Protein AF-A0A821V6M0-F1 (afdb_monomer)

Solvent-accessible surface area (backbone atoms only — not comparable to full-atom values): 7532 Å² total; per-residue (Å²): 138,88,85,81,92,65,90,70,69,60,69,56,64,70,44,44,42,58,52,35,30,49,48,33,24,54,50,40,43,44,50,57,39,36,72,61,39,50,75,74,72,50,86,48,72,31,55,78,54,30,71,72,52,35,48,55,51,39,43,49,29,58,50,48,29,54,57,53,39,50,51,46,18,78,76,74,37,70,55,41,52,55,34,58,72,48,51,68,56,49,51,50,51,46,50,35,50,74,71,65,51,35,88,58,42,28,62,53,40,45,50,48,43,50,53,35,50,53,32,42,52,50,18,52,52,52,49,53,54,56,54,51,57,62,65,75,75,114

Organism: NCBI:txid392032

Structure (mmCIF, N/CA/C/O backbone):
data_AF-A0A821V6M0-F1
#
_entry.id   AF-A0A821V6M0-F1
#
loop_
_atom_site.group_PDB
_atom_site.id
_atom_site.type_symbol
_atom_site.label_atom_id
_atom_site.label_alt_id
_atom_site.label_comp_id
_atom_site.label_asym_id
_atom_site.label_entity_id
_atom_site.label_seq_id
_atom_site.pdbx_PDB_ins_code
_atom_site.Cartn_x
_atom_site.Cartn_y
_atom_site.Cartn_z
_atom_site.occupancy
_atom_site.B_iso_or_equiv
_atom_site.auth_seq_id
_atom_site.auth_comp_id
_atom_site.auth_asym_id
_atom_site.auth_atom_id
_atom_site.pdbx_PDB_model_num
ATOM 1 N N . MET A 1 1 ? -10.530 -3.144 -22.346 1.00 41.88 1 MET A N 1
ATOM 2 C CA . MET A 1 1 ? -10.260 -4.589 -22.188 1.00 41.88 1 MET A CA 1
ATOM 3 C C . MET A 1 1 ? -9.651 -5.069 -23.495 1.00 41.88 1 MET A C 1
ATOM 5 O O . MET A 1 1 ? -10.278 -4.862 -24.522 1.00 41.88 1 MET A O 1
ATOM 9 N N . A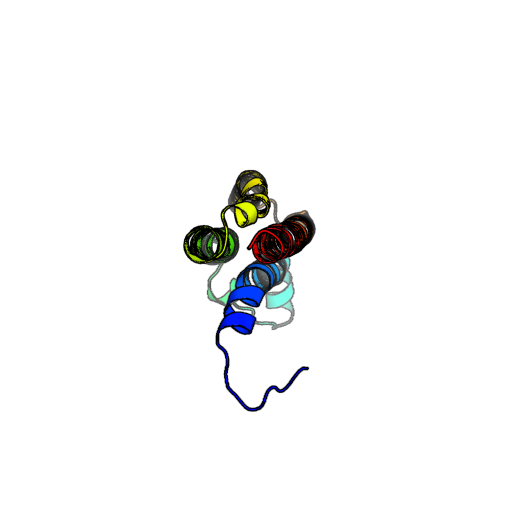LA A 1 2 ? -8.420 -5.583 -23.489 1.00 55.59 2 ALA A N 1
ATOM 10 C CA . ALA A 1 2 ? -7.760 -6.094 -24.694 1.00 55.59 2 ALA A CA 1
ATOM 11 C C . ALA A 1 2 ? -7.712 -7.624 -24.608 1.00 55.59 2 ALA A C 1
ATOM 13 O O . ALA A 1 2 ? -7.101 -8.168 -23.691 1.00 55.59 2 ALA A O 1
ATOM 14 N N . GLN A 1 3 ? -8.398 -8.307 -25.523 1.00 73.12 3 GLN A N 1
ATOM 15 C CA . GLN A 1 3 ? -8.401 -9.764 -25.626 1.00 73.12 3 GLN A CA 1
ATOM 16 C C . GLN A 1 3 ? -7.441 -10.170 -26.747 1.00 73.12 3 GLN A C 1
ATOM 18 O O . GLN A 1 3 ? -7.663 -9.826 -27.902 1.00 73.12 3 GLN A O 1
ATOM 23 N N . ALA A 1 4 ? -6.372 -10.892 -26.402 1.00 77.94 4 ALA A N 1
ATOM 24 C CA . ALA A 1 4 ? -5.303 -11.271 -27.334 1.00 77.94 4 ALA A CA 1
ATOM 25 C C . ALA A 1 4 ? -5.380 -12.741 -27.807 1.00 77.94 4 ALA A C 1
ATOM 27 O O . ALA A 1 4 ? -4.423 -13.261 -28.376 1.00 77.94 4 ALA A O 1
ATOM 28 N N . GLY A 1 5 ? -6.490 -13.442 -27.531 1.00 83.50 5 GLY A N 1
ATOM 29 C CA . GLY A 1 5 ? -6.683 -14.855 -27.898 1.00 83.50 5 GLY A CA 1
ATOM 30 C C . GLY A 1 5 ? -5.891 -15.870 -27.056 1.00 83.50 5 GLY A C 1
ATOM 31 O O . GLY A 1 5 ? -5.957 -17.061 -27.334 1.00 83.50 5 GLY A O 1
ATOM 32 N N . HIS A 1 6 ? -5.169 -15.421 -26.025 1.00 80.88 6 HIS A N 1
ATOM 33 C CA . HIS A 1 6 ? -4.422 -16.260 -25.085 1.00 80.88 6 HIS A CA 1
ATOM 34 C C . HIS A 1 6 ? -4.516 -15.699 -23.659 1.00 80.88 6 HIS A C 1
ATOM 36 O O . HIS A 1 6 ? -4.695 -14.494 -23.465 1.00 80.88 6 HIS A O 1
ATOM 42 N N . TYR A 1 7 ? -4.387 -16.571 -22.656 1.00 82.81 7 TYR A N 1
ATOM 43 C CA . TYR A 1 7 ? -4.310 -16.163 -21.254 1.00 82.81 7 TYR A CA 1
ATOM 44 C C . TYR A 1 7 ? -2.887 -15.716 -20.914 1.00 82.81 7 TYR A C 1
ATOM 46 O O . TYR A 1 7 ? -1.914 -16.371 -21.281 1.00 82.81 7 TYR A O 1
ATOM 54 N N . SER A 1 8 ? -2.770 -14.604 -20.192 1.00 85.25 8 SER A N 1
ATOM 55 C CA . SER A 1 8 ? -1.496 -14.071 -19.715 1.00 85.25 8 SER A CA 1
ATOM 56 C C . SER A 1 8 ? -1.633 -13.675 -18.251 1.00 85.25 8 SER A C 1
ATOM 58 O O . SER A 1 8 ? -2.571 -12.969 -17.884 1.00 85.25 8 SER A O 1
ATOM 60 N N . ILE A 1 9 ? -0.702 -14.135 -17.413 1.00 85.62 9 ILE A N 1
ATOM 61 C CA . ILE A 1 9 ? -0.678 -13.821 -15.976 1.00 85.62 9 ILE A CA 1
ATOM 62 C C . ILE A 1 9 ? -0.088 -12.434 -15.695 1.00 85.62 9 ILE A C 1
ATOM 64 O O . ILE A 1 9 ? -0.352 -11.839 -14.652 1.00 85.62 9 ILE A O 1
ATOM 68 N N . TYR A 1 10 ? 0.683 -11.886 -16.637 1.00 87.25 10 TYR A N 1
ATOM 69 C CA . TYR A 1 10 ? 1.396 -10.628 -16.442 1.00 87.25 10 TYR A CA 1
ATOM 70 C C . TYR A 1 10 ? 0.465 -9.453 -16.106 1.00 87.25 10 TYR A C 1
ATOM 72 O O . TYR A 1 10 ? 0.737 -8.789 -15.111 1.00 87.25 10 TYR A O 1
ATOM 80 N N . PRO A 1 11 ? -0.654 -9.199 -16.816 1.00 89.19 11 PRO A N 1
ATOM 81 C CA . PRO A 1 11 ? -1.550 -8.092 -16.472 1.00 89.19 11 PRO A CA 1
ATOM 82 C C . PRO A 1 11 ? -2.066 -8.149 -15.030 1.00 89.19 11 PRO A C 1
ATOM 84 O O . PRO A 1 11 ? -2.182 -7.111 -14.386 1.00 89.19 11 PRO A O 1
ATOM 87 N N . ILE A 1 12 ? -2.321 -9.355 -14.511 1.00 90.31 12 ILE A N 1
ATOM 88 C CA . ILE A 1 12 ? -2.722 -9.554 -13.115 1.00 90.31 12 ILE A CA 1
ATOM 89 C C . ILE A 1 12 ? -1.566 -9.153 -12.198 1.00 90.31 12 ILE A C 1
ATOM 91 O O . ILE A 1 12 ? -1.752 -8.317 -11.320 1.00 90.31 12 ILE A O 1
ATOM 95 N N . LEU A 1 13 ? -0.361 -9.675 -12.447 1.00 91.56 13 LEU A N 1
ATOM 96 C CA . LEU A 1 13 ? 0.830 -9.350 -11.660 1.00 91.56 13 LEU A CA 1
ATOM 97 C C . LEU A 1 13 ? 1.115 -7.836 -11.613 1.00 91.56 13 LEU A C 1
ATOM 99 O O . LEU A 1 13 ? 1.426 -7.313 -10.547 1.00 91.56 13 LEU A O 1
ATOM 103 N N . TYR A 1 14 ? 0.968 -7.134 -12.741 1.00 92.38 14 TYR A N 1
ATOM 104 C CA . TYR A 1 14 ? 1.150 -5.679 -12.824 1.00 92.38 14 TYR A CA 1
ATOM 105 C C . TYR A 1 14 ? 0.046 -4.888 -12.102 1.00 92.38 14 TYR A C 1
ATOM 107 O O . TYR A 1 14 ? 0.300 -3.784 -11.626 1.00 92.38 14 TYR A O 1
ATOM 115 N N . ALA A 1 15 ? -1.174 -5.421 -12.003 1.00 95.38 15 ALA A N 1
ATOM 116 C CA . ALA A 1 15 ? -2.279 -4.751 -11.315 1.00 95.38 15 ALA A CA 1
ATOM 117 C C . ALA A 1 15 ? -2.202 -4.888 -9.784 1.00 95.38 15 ALA A C 1
ATOM 119 O O . ALA A 1 15 ? -2.598 -3.967 -9.065 1.00 95.38 15 ALA A O 1
ATOM 120 N N . LEU A 1 16 ? -1.662 -6.007 -9.282 1.00 96.75 16 LEU A N 1
ATOM 121 C CA . LEU A 1 16 ? -1.678 -6.345 -7.854 1.00 96.75 16 LEU A CA 1
ATOM 122 C C . LEU A 1 16 ? -1.157 -5.237 -6.918 1.00 96.75 16 LEU A C 1
ATOM 124 O O . LEU A 1 16 ? -1.846 -4.974 -5.932 1.00 96.75 16 LEU A O 1
ATOM 128 N N . PRO A 1 17 ? -0.018 -4.554 -7.173 1.00 96.94 17 PRO A N 1
ATOM 129 C CA . PRO A 1 17 ? 0.488 -3.531 -6.253 1.00 96.94 17 PRO A CA 1
ATOM 130 C C . PRO A 1 17 ? -0.517 -2.403 -5.980 1.00 96.94 17 PRO A C 1
ATOM 132 O O . PRO A 1 17 ? -0.669 -1.968 -4.840 1.00 96.94 17 PRO A O 1
ATOM 135 N N . LEU A 1 18 ? -1.231 -1.952 -7.016 1.00 97.38 18 LEU A N 1
ATOM 136 C CA . LEU A 1 18 ? -2.221 -0.880 -6.897 1.00 97.38 18 LEU A CA 1
ATOM 137 C C . LEU A 1 18 ? -3.533 -1.377 -6.299 1.00 97.38 18 LEU A C 1
ATOM 139 O O . LEU A 1 18 ? -4.141 -0.677 -5.492 1.00 97.38 18 LEU A O 1
ATOM 143 N N . THR A 1 19 ? -3.966 -2.586 -6.655 1.00 98.00 19 THR A N 1
ATOM 144 C CA . THR A 1 19 ? -5.186 -3.172 -6.089 1.00 98.00 19 THR A CA 1
ATOM 145 C C . THR A 1 19 ? -5.040 -3.416 -4.588 1.00 98.00 19 THR A C 1
ATOM 147 O O . THR A 1 19 ? -5.933 -3.049 -3.835 1.00 98.00 19 THR A O 1
ATOM 150 N N . LEU A 1 20 ? -3.900 -3.937 -4.127 1.00 98.56 20 LEU A N 1
ATOM 151 C CA . LEU A 1 20 ? -3.645 -4.184 -2.702 1.00 98.56 20 LEU A CA 1
ATOM 152 C C . LEU A 1 20 ? -3.623 -2.889 -1.878 1.00 98.56 20 LEU A C 1
ATOM 154 O O . LEU A 1 20 ? -4.254 -2.818 -0.825 1.00 98.56 20 LEU A O 1
ATOM 158 N N . ASN A 1 21 ? -2.973 -1.835 -2.380 1.00 98.25 21 ASN A N 1
ATOM 159 C CA . ASN A 1 21 ? -3.034 -0.521 -1.739 1.00 98.25 21 ASN A CA 1
ATOM 160 C C . ASN A 1 21 ? -4.443 0.078 -1.775 1.00 98.25 21 ASN A C 1
ATOM 162 O O . ASN A 1 21 ? -4.848 0.735 -0.820 1.00 98.25 21 ASN A O 1
ATOM 166 N N . THR A 1 22 ? -5.201 -0.147 -2.850 1.00 98.44 22 THR A N 1
ATOM 167 C CA . THR A 1 22 ? -6.602 0.289 -2.930 1.00 98.44 22 THR A CA 1
ATOM 168 C C . THR A 1 22 ? -7.438 -0.400 -1.853 1.00 98.44 22 THR A C 1
ATOM 170 O O . THR A 1 22 ? -8.145 0.278 -1.113 1.00 98.44 22 THR A O 1
ATOM 173 N N . GLU A 1 23 ? -7.277 -1.709 -1.664 1.00 98.62 23 GLU A N 1
ATOM 174 C CA . GLU A 1 23 ? -7.905 -2.436 -0.556 1.00 98.62 23 GLU A CA 1
ATOM 175 C C . GLU A 1 23 ? -7.457 -1.909 0.815 1.00 98.62 23 GLU A C 1
ATOM 177 O O . GLU A 1 23 ? -8.277 -1.789 1.721 1.00 98.62 23 GLU A O 1
ATOM 182 N N . ALA A 1 24 ? -6.196 -1.491 0.985 1.00 98.75 24 ALA A N 1
ATOM 183 C CA . ALA A 1 24 ? -5.750 -0.847 2.225 1.00 98.75 24 ALA A CA 1
ATOM 184 C C . ALA A 1 24 ? -6.501 0.472 2.512 1.00 98.75 24 ALA A C 1
ATOM 186 O O . ALA A 1 24 ? -6.787 0.787 3.674 1.00 98.75 24 ALA A O 1
ATOM 187 N N . ILE A 1 25 ? -6.867 1.239 1.475 1.00 98.81 25 ILE A N 1
ATOM 188 C CA . ILE A 1 25 ? -7.704 2.443 1.614 1.00 98.81 25 ILE A CA 1
ATOM 189 C C . ILE A 1 25 ? -9.090 2.054 2.135 1.00 98.81 25 ILE A C 1
ATOM 191 O O . ILE A 1 25 ? -9.544 2.630 3.123 1.00 98.81 25 ILE A O 1
ATOM 195 N N . LEU A 1 26 ? -9.752 1.073 1.510 1.00 98.56 26 LEU A N 1
ATOM 196 C CA . LEU A 1 26 ? -11.079 0.627 1.947 1.00 98.56 26 LEU A CA 1
ATOM 197 C C . LEU A 1 26 ? -11.038 0.042 3.362 1.00 98.56 26 LEU A C 1
ATOM 199 O O . LEU A 1 26 ? -11.848 0.413 4.206 1.00 98.56 26 LEU A O 1
ATOM 203 N N . HIS A 1 27 ? -10.057 -0.805 3.656 1.00 98.75 27 HIS A N 1
ATOM 204 C CA . HIS A 1 27 ? -9.924 -1.450 4.958 1.00 98.75 27 HIS A CA 1
ATOM 205 C C . HIS A 1 27 ? -9.615 -0.449 6.081 1.00 98.75 27 HIS A C 1
ATOM 207 O O . HIS A 1 27 ? -10.172 -0.550 7.176 1.00 98.75 27 HIS A O 1
ATOM 213 N N . SER A 1 28 ? -8.779 0.565 5.829 1.00 98.62 28 SER A N 1
ATOM 214 C CA . SER A 1 28 ? -8.566 1.651 6.801 1.00 98.62 28 SER A CA 1
ATOM 215 C C . SER A 1 28 ? -9.821 2.505 7.002 1.00 98.62 28 SER A C 1
ATOM 217 O O . SER A 1 28 ? -10.098 2.914 8.130 1.00 98.62 28 SER A O 1
ATOM 219 N N . ASN A 1 29 ? -10.613 2.719 5.946 1.00 98.50 29 ASN A N 1
ATOM 220 C CA . ASN A 1 29 ? -11.904 3.400 6.025 1.00 98.50 29 ASN A CA 1
ATOM 221 C C . ASN A 1 29 ? -12.893 2.606 6.898 1.00 98.50 29 ASN A C 1
ATOM 223 O O . ASN A 1 29 ? -13.414 3.128 7.880 1.00 98.50 29 ASN A O 1
ATOM 227 N N . ASN A 1 30 ? -13.043 1.306 6.631 1.00 98.56 30 ASN A N 1
ATOM 228 C CA . ASN A 1 30 ? -13.887 0.419 7.431 1.00 98.56 30 ASN A CA 1
ATOM 229 C C . ASN A 1 30 ? -13.418 0.309 8.886 1.00 98.56 30 ASN A C 1
ATOM 231 O O . ASN A 1 30 ? -14.247 0.244 9.788 1.00 98.56 30 ASN A O 1
ATOM 235 N N . THR A 1 31 ? -12.106 0.327 9.142 1.00 98.50 31 THR A N 1
ATOM 236 C CA . THR A 1 31 ? -11.582 0.313 10.517 1.00 98.50 31 THR A CA 1
ATOM 237 C C . THR A 1 31 ? -11.932 1.609 11.257 1.00 98.50 31 THR A C 1
ATOM 239 O O . THR A 1 31 ? -12.365 1.557 12.409 1.00 98.50 31 THR A O 1
ATOM 242 N N . ARG A 1 32 ? -11.779 2.771 10.607 1.00 98.38 32 ARG A N 1
ATOM 243 C CA . ARG A 1 32 ? -12.145 4.077 11.181 1.00 98.38 32 ARG A CA 1
ATOM 244 C C . ARG A 1 32 ? -13.622 4.110 11.586 1.00 98.38 32 ARG A C 1
ATOM 246 O O . ARG A 1 32 ? -13.940 4.574 12.680 1.00 98.38 32 ARG A O 1
ATOM 253 N N . ASP A 1 33 ? -14.490 3.584 10.725 1.00 98.19 33 ASP A N 1
ATOM 254 C CA . ASP A 1 33 ? -15.945 3.696 10.865 1.00 98.19 33 ASP A CA 1
ATOM 255 C C . ASP A 1 33 ? -16.595 2.515 11.603 1.00 98.19 33 ASP A C 1
ATOM 257 O O . ASP A 1 33 ? -17.804 2.528 11.823 1.00 98.19 33 ASP A O 1
ATOM 261 N N . MET A 1 34 ? -15.808 1.552 12.104 1.00 97.88 34 MET A N 1
ATOM 262 C CA . MET A 1 34 ? -16.281 0.335 12.787 1.00 97.88 34 MET A CA 1
ATOM 263 C C . MET A 1 34 ? -17.450 0.553 13.761 1.00 97.88 34 MET A C 1
ATOM 265 O O . MET A 1 34 ? -18.404 -0.221 13.766 1.00 97.88 34 MET A O 1
ATOM 269 N N . LYS A 1 35 ? -17.372 1.575 14.629 1.00 96.94 35 LYS A N 1
ATOM 270 C CA . LYS A 1 35 ? -18.425 1.849 15.626 1.00 96.94 35 LYS A CA 1
ATOM 271 C C . LYS A 1 35 ? -19.723 2.326 14.975 1.00 96.94 35 LYS A C 1
ATOM 273 O O . LYS A 1 35 ? -20.800 1.949 15.427 1.00 96.94 35 LYS A O 1
ATOM 278 N N . HIS A 1 36 ? -19.608 3.173 13.956 1.00 97.31 36 HIS A N 1
ATOM 279 C CA . HIS A 1 36 ? -20.751 3.710 13.232 1.00 97.31 36 HIS A CA 1
ATOM 280 C C . HIS A 1 36 ? -21.406 2.619 12.382 1.00 97.31 36 HIS A C 1
ATOM 282 O O . HIS A 1 36 ? -22.600 2.376 12.542 1.00 97.31 36 HIS A O 1
ATOM 288 N N . ASP A 1 37 ? -20.616 1.893 11.591 1.00 97.94 37 ASP A N 1
ATOM 289 C CA . ASP A 1 37 ? -21.075 0.792 10.739 1.00 97.94 37 ASP A CA 1
ATOM 290 C C . ASP A 1 37 ? -21.823 -0.276 11.550 1.00 97.94 37 AS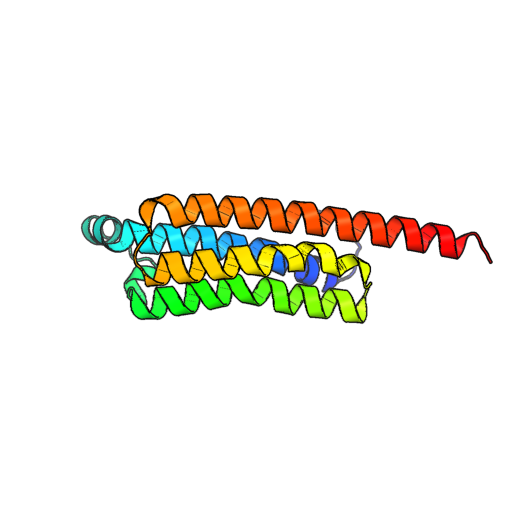P A C 1
ATOM 292 O O . ASP A 1 37 ? -22.931 -0.678 11.191 1.00 97.94 37 ASP A O 1
ATOM 296 N N . LEU A 1 38 ? -21.282 -0.659 12.713 1.00 97.12 38 LEU A N 1
ATOM 297 C CA . LEU A 1 38 ? -21.934 -1.619 13.604 1.00 97.12 38 LEU A CA 1
ATOM 298 C C . LEU A 1 38 ? -23.280 -1.103 14.137 1.00 97.12 38 LEU A C 1
ATOM 300 O O . LEU A 1 38 ? -24.226 -1.880 14.255 1.00 97.12 38 LEU A O 1
ATOM 304 N N . SER A 1 39 ? -23.394 0.196 14.437 1.00 97.56 39 SER A N 1
ATOM 305 C CA . SER A 1 39 ? -24.631 0.787 14.973 1.00 97.56 39 SER A CA 1
ATOM 306 C C . SER A 1 39 ? -25.794 0.793 13.974 1.00 97.56 39 SER A C 1
ATOM 308 O O . SER A 1 39 ? -26.950 0.833 14.390 1.00 97.56 39 SER A O 1
ATOM 310 N N . VAL A 1 40 ? -25.494 0.710 12.673 1.00 97.62 40 VAL A N 1
ATOM 311 C CA . VAL A 1 40 ? -26.483 0.633 11.585 1.00 97.62 40 VAL A CA 1
ATOM 312 C C . VAL A 1 40 ? -26.579 -0.768 10.962 1.00 97.62 40 VAL A C 1
ATOM 314 O O . VAL A 1 40 ? -27.233 -0.943 9.938 1.00 97.62 40 VAL A O 1
ATOM 317 N N . GLY A 1 41 ? -25.952 -1.779 11.577 1.00 97.06 41 GLY A N 1
ATOM 318 C CA . GLY A 1 41 ? -26.047 -3.182 11.157 1.00 97.06 41 GLY A CA 1
ATOM 319 C C . GLY A 1 41 ? -25.142 -3.590 9.988 1.00 97.06 41 GLY A C 1
ATOM 320 O O . GLY A 1 41 ? -25.331 -4.671 9.431 1.00 97.06 41 GLY A O 1
ATOM 321 N N . ILE A 1 42 ? -24.157 -2.769 9.610 1.00 97.75 42 ILE A N 1
ATOM 322 C CA . ILE A 1 42 ? -23.171 -3.108 8.576 1.00 97.75 42 ILE A CA 1
ATOM 323 C C . ILE A 1 42 ? -22.052 -3.944 9.204 1.00 97.75 42 ILE A C 1
ATOM 325 O O . ILE A 1 42 ? -21.432 -3.546 10.190 1.00 97.75 42 ILE A O 1
ATOM 329 N N . LEU A 1 43 ? -21.764 -5.104 8.608 1.00 97.69 43 LEU A N 1
ATOM 330 C CA . LEU A 1 43 ? -20.651 -5.970 8.998 1.00 97.69 43 LEU A CA 1
ATOM 331 C C . LEU A 1 43 ? -19.528 -5.878 7.961 1.00 97.69 43 LEU A C 1
ATOM 333 O O . LEU A 1 43 ? -19.669 -6.352 6.836 1.00 97.69 43 LEU A O 1
ATOM 337 N N . THR A 1 44 ? -18.402 -5.284 8.353 1.00 97.75 44 THR A N 1
ATOM 338 C CA . THR A 1 44 ? -17.180 -5.199 7.541 1.00 97.75 44 THR A CA 1
ATOM 339 C C . THR A 1 44 ? -16.136 -6.202 8.024 1.00 97.75 44 THR A C 1
ATOM 341 O O . THR A 1 44 ? -16.179 -6.666 9.167 1.00 97.75 44 THR A O 1
ATOM 344 N N . LEU A 1 45 ? -15.142 -6.511 7.185 1.00 97.75 45 LEU A N 1
ATOM 345 C CA . LEU A 1 45 ? -14.025 -7.369 7.591 1.00 97.75 45 LEU A CA 1
ATOM 346 C C . LEU A 1 45 ? -13.295 -6.803 8.822 1.00 97.75 45 LEU A C 1
ATOM 348 O O . LEU A 1 45 ? -12.905 -7.563 9.706 1.00 97.75 45 LEU A O 1
ATOM 352 N N . SER A 1 46 ? -13.171 -5.476 8.925 1.00 97.56 46 SER A N 1
ATOM 353 C CA . SER A 1 46 ? -12.551 -4.817 10.078 1.00 97.56 46 SER A CA 1
ATOM 354 C C . SER A 1 46 ? -13.332 -5.041 11.380 1.00 97.56 46 SER A C 1
ATOM 356 O O . SER A 1 46 ? -12.725 -5.232 12.435 1.00 97.56 46 SER A O 1
ATOM 358 N N . ILE A 1 47 ? -14.671 -5.080 11.315 1.00 98.25 47 ILE A N 1
ATOM 359 C CA . ILE A 1 47 ? -15.533 -5.422 12.459 1.00 98.25 47 ILE A CA 1
ATOM 360 C C . ILE A 1 47 ? -15.327 -6.884 12.869 1.00 98.25 47 ILE A C 1
ATOM 362 O O . ILE A 1 47 ? -15.118 -7.152 14.050 1.00 98.25 47 ILE A O 1
ATOM 366 N N . LEU A 1 48 ? -15.335 -7.817 11.908 1.00 98.31 48 LEU A N 1
ATOM 367 C CA . LEU A 1 48 ? -15.172 -9.253 12.177 1.00 98.31 48 LEU A CA 1
ATOM 368 C C . LEU A 1 48 ? -13.804 -9.584 12.791 1.00 98.31 48 LEU A C 1
ATOM 370 O O . LEU A 1 48 ? -13.705 -10.404 13.699 1.00 98.31 48 LEU A O 1
ATOM 374 N N . LEU A 1 49 ? -12.749 -8.932 12.303 1.00 98.00 49 LEU A N 1
ATOM 375 C CA . LEU A 1 49 ? -11.386 -9.083 12.811 1.00 98.00 49 LEU A CA 1
ATOM 376 C C . LEU A 1 49 ? -11.163 -8.338 14.133 1.00 98.00 49 LEU A C 1
ATOM 378 O O . LEU A 1 49 ? -10.283 -8.691 14.918 1.00 98.00 49 LEU A O 1
ATOM 382 N N . GLY A 1 50 ? -11.907 -7.261 14.368 1.00 97.75 50 GLY A N 1
ATOM 383 C CA . GLY A 1 50 ? -11.598 -6.291 15.405 1.00 97.75 50 GLY A CA 1
ATOM 384 C C . GLY A 1 50 ? -10.332 -5.482 15.097 1.00 97.75 50 GLY A C 1
ATOM 385 O O . GLY A 1 50 ? -9.551 -5.756 14.180 1.00 97.75 50 GLY A O 1
ATOM 386 N N . LYS A 1 51 ? -10.098 -4.445 15.903 1.00 97.19 51 LYS A N 1
ATOM 387 C CA . LYS A 1 51 ? -9.079 -3.418 15.634 1.00 97.19 51 LYS A CA 1
ATOM 388 C C . LYS A 1 51 ? -7.645 -3.956 15.563 1.00 97.19 51 LYS A C 1
ATOM 390 O O . LYS A 1 51 ? -6.876 -3.552 14.695 1.00 97.19 51 LYS A O 1
ATOM 395 N N . ARG A 1 52 ? -7.286 -4.894 16.448 1.00 97.62 52 ARG A N 1
ATOM 396 C CA . ARG A 1 52 ? -5.930 -5.469 16.517 1.00 97.62 52 ARG A CA 1
ATOM 397 C C . ARG A 1 52 ? -5.567 -6.243 15.250 1.00 97.62 52 ARG A C 1
ATOM 399 O O . ARG A 1 52 ? -4.490 -6.039 14.703 1.00 97.62 52 ARG A O 1
ATOM 406 N N . TYR A 1 53 ? -6.446 -7.127 14.783 1.00 98.56 53 TYR A N 1
ATOM 407 C CA . TYR A 1 53 ? -6.192 -7.893 13.562 1.00 98.56 53 TYR A CA 1
ATOM 408 C C . TYR A 1 53 ? -6.396 -7.048 12.304 1.00 98.56 53 TYR A C 1
ATOM 410 O O . TYR A 1 53 ? -5.692 -7.253 11.318 1.00 98.56 53 TYR A O 1
ATOM 418 N N . SER A 1 54 ? -7.253 -6.025 12.369 1.00 98.62 54 SER A N 1
ATOM 419 C CA . SER A 1 54 ? -7.366 -5.022 11.308 1.00 98.62 54 SER A CA 1
ATOM 420 C C . SER A 1 54 ? -6.061 -4.261 11.084 1.00 98.62 54 SER A C 1
ATOM 422 O O . SER A 1 54 ? -5.699 -4.050 9.931 1.00 98.62 54 SER A O 1
ATOM 424 N N . TYR A 1 55 ? -5.320 -3.926 12.146 1.00 98.75 55 TYR A N 1
ATOM 425 C CA . TYR A 1 55 ? -3.977 -3.348 12.031 1.00 98.75 55 TYR A CA 1
ATOM 426 C C . TYR A 1 55 ? -3.013 -4.276 11.276 1.00 98.75 55 TYR A C 1
ATOM 428 O O . TYR A 1 55 ? -2.368 -3.849 10.321 1.00 98.75 55 TYR A O 1
ATOM 436 N N . TYR A 1 56 ? -2.938 -5.558 11.649 1.00 98.81 56 TYR A N 1
ATOM 437 C CA . TYR A 1 56 ? -2.041 -6.498 10.965 1.00 98.81 56 TYR A CA 1
ATOM 438 C C . TYR A 1 56 ? -2.423 -6.706 9.498 1.00 98.81 56 TYR A C 1
ATOM 440 O O . TYR A 1 56 ? -1.537 -6.747 8.645 1.00 98.81 56 TYR A O 1
ATOM 448 N N . LEU A 1 57 ? -3.723 -6.792 9.192 1.00 98.81 57 LEU A N 1
ATOM 449 C CA . LEU A 1 57 ? -4.199 -6.881 7.814 1.00 98.81 57 LEU A CA 1
ATOM 450 C C . LEU A 1 57 ? -3.855 -5.614 7.022 1.00 98.81 57 LEU A C 1
ATOM 452 O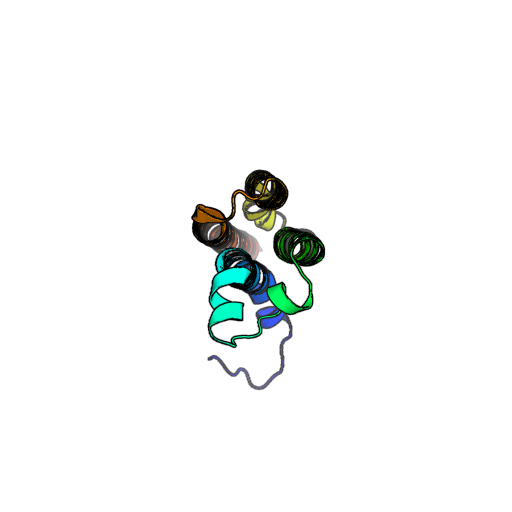 O . LEU A 1 57 ? -3.365 -5.719 5.903 1.00 98.81 57 LEU A O 1
ATOM 456 N N . TYR A 1 58 ? -4.039 -4.430 7.609 1.00 98.88 58 TYR A N 1
ATOM 457 C CA . TYR A 1 58 ? -3.640 -3.174 6.980 1.00 98.88 58 TYR A CA 1
ATOM 458 C C . TYR A 1 58 ? -2.143 -3.171 6.648 1.00 98.88 58 TYR A C 1
ATOM 460 O O . TYR A 1 58 ? -1.777 -2.942 5.500 1.00 98.88 58 TYR A O 1
ATOM 468 N N . CYS A 1 59 ? -1.276 -3.520 7.602 1.00 98.81 59 CYS A N 1
ATOM 469 C CA . CYS A 1 59 ? 0.163 -3.635 7.358 1.00 98.81 59 CYS A CA 1
ATOM 470 C C . CYS A 1 59 ? 0.485 -4.646 6.248 1.00 98.81 59 CYS A C 1
ATOM 472 O O . CYS A 1 59 ? 1.319 -4.371 5.390 1.00 98.81 59 CYS A O 1
ATOM 474 N N . LEU A 1 60 ? -0.183 -5.802 6.226 1.00 98.75 60 LEU A N 1
ATOM 475 C CA . LEU A 1 60 ? -0.003 -6.806 5.176 1.00 98.75 60 LEU A CA 1
ATOM 476 C C . LEU A 1 60 ? -0.362 -6.239 3.794 1.00 98.75 60 LEU A C 1
ATOM 478 O O . LEU A 1 60 ? 0.416 -6.389 2.848 1.00 98.75 60 LEU A O 1
ATOM 482 N N . LEU A 1 61 ? -1.500 -5.551 3.681 1.00 98.69 61 LEU A N 1
ATOM 483 C CA . LEU A 1 61 ? -1.930 -4.891 2.446 1.00 98.69 61 LEU A CA 1
ATOM 484 C C . LEU A 1 61 ? -0.966 -3.772 2.026 1.00 98.69 61 LEU A C 1
ATOM 486 O O . LEU A 1 61 ? -0.692 -3.631 0.842 1.00 98.69 61 LEU A O 1
ATOM 490 N N . MET A 1 62 ? -0.397 -3.031 2.981 1.00 98.62 62 MET A N 1
ATOM 491 C CA . MET A 1 62 ? 0.572 -1.966 2.708 1.00 98.62 62 MET A CA 1
ATOM 492 C C . MET A 1 62 ? 1.937 -2.500 2.263 1.00 98.62 62 MET A C 1
ATOM 494 O O . MET A 1 62 ? 2.567 -1.904 1.394 1.00 98.62 62 MET A O 1
ATOM 498 N N . TYR A 1 63 ? 2.424 -3.605 2.840 1.00 98.69 63 TYR A N 1
ATOM 499 C CA . TYR A 1 63 ? 3.769 -4.119 2.549 1.00 98.69 63 TYR A CA 1
ATOM 500 C C . TYR A 1 63 ? 3.829 -5.095 1.367 1.00 98.69 63 TYR A C 1
ATOM 502 O O . TYR A 1 63 ? 4.855 -5.167 0.687 1.00 98.69 63 TYR A O 1
ATOM 510 N N . SER A 1 64 ? 2.747 -5.818 1.073 1.00 98.44 64 SER A N 1
ATOM 511 C CA . SER A 1 64 ? 2.705 -6.776 -0.044 1.00 98.44 64 SER A CA 1
ATOM 512 C C . SER A 1 64 ? 2.982 -6.168 -1.436 1.00 98.44 64 SER A C 1
ATOM 514 O O . SER A 1 64 ? 3.720 -6.810 -2.193 1.00 98.44 64 SER A O 1
ATOM 516 N N . PRO A 1 65 ? 2.542 -4.936 -1.785 1.00 98.25 65 PRO A N 1
ATOM 517 C CA . PRO A 1 65 ? 2.944 -4.263 -3.021 1.00 98.25 65 PRO A CA 1
ATOM 518 C C . PRO A 1 65 ? 4.458 -4.190 -3.209 1.00 98.25 65 PRO A C 1
ATOM 520 O O . PRO A 1 65 ? 4.948 -4.438 -4.307 1.00 98.25 65 PRO A O 1
ATOM 523 N N . TYR A 1 66 ? 5.216 -3.904 -2.146 1.00 98.25 66 TYR A N 1
ATOM 524 C CA . TYR A 1 66 ? 6.672 -3.773 -2.226 1.00 98.25 66 TYR A CA 1
ATOM 525 C C . TYR A 1 66 ? 7.346 -5.111 -2.528 1.00 98.25 66 TYR A C 1
ATOM 527 O O . TYR A 1 66 ? 8.288 -5.146 -3.313 1.00 98.25 66 TYR A O 1
ATOM 535 N N . ILE A 1 67 ? 6.835 -6.220 -1.986 1.00 98.12 67 ILE A N 1
ATOM 536 C CA . ILE A 1 67 ? 7.337 -7.565 -2.307 1.00 98.12 67 ILE A CA 1
ATOM 537 C C . ILE A 1 67 ? 7.106 -7.893 -3.787 1.00 98.12 67 ILE A C 1
ATOM 539 O O . ILE A 1 67 ? 8.002 -8.396 -4.464 1.00 98.12 67 ILE A O 1
ATOM 543 N N . ILE A 1 68 ? 5.929 -7.551 -4.314 1.00 97.19 68 ILE A N 1
ATOM 544 C CA . ILE A 1 68 ? 5.599 -7.758 -5.729 1.00 97.19 68 ILE A CA 1
ATOM 545 C C . ILE A 1 68 ? 6.470 -6.867 -6.624 1.00 97.19 68 ILE A C 1
ATOM 547 O O . ILE A 1 68 ? 6.993 -7.330 -7.635 1.00 97.19 68 ILE A O 1
ATOM 551 N N . ILE A 1 69 ? 6.684 -5.607 -6.243 1.00 97.56 69 ILE A N 1
ATOM 552 C CA . ILE A 1 69 ? 7.549 -4.679 -6.982 1.00 97.56 69 ILE A CA 1
ATOM 553 C C . ILE A 1 69 ? 9.006 -5.155 -6.965 1.00 97.56 69 ILE A C 1
ATOM 555 O O . ILE A 1 69 ? 9.651 -5.114 -8.009 1.00 97.56 69 ILE A O 1
ATOM 559 N N . LEU A 1 70 ? 9.516 -5.670 -5.840 1.00 97.62 70 LEU A N 1
ATOM 560 C CA . LEU A 1 70 ? 10.846 -6.287 -5.771 1.00 97.62 70 LEU A CA 1
ATOM 561 C C . LEU A 1 70 ? 10.961 -7.477 -6.733 1.00 97.62 70 LEU A C 1
ATOM 563 O O . LEU A 1 70 ? 11.943 -7.579 -7.468 1.00 97.62 70 LEU A O 1
ATOM 567 N N . TYR A 1 71 ? 9.947 -8.345 -6.778 1.00 96.38 71 TYR A N 1
ATOM 568 C CA . TYR A 1 71 ? 9.907 -9.458 -7.727 1.00 96.38 71 TYR A CA 1
ATOM 569 C C . TYR A 1 71 ? 9.945 -8.968 -9.184 1.00 96.38 71 TYR A C 1
ATOM 571 O O . TYR A 1 71 ? 10.737 -9.469 -9.985 1.00 96.38 71 TYR A O 1
ATOM 579 N N . ILE A 1 72 ? 9.140 -7.958 -9.524 1.00 95.12 72 ILE A N 1
ATOM 580 C CA . ILE A 1 72 ? 9.123 -7.337 -10.856 1.00 95.12 72 ILE A CA 1
ATOM 581 C C . ILE A 1 72 ? 10.479 -6.704 -11.183 1.00 95.12 72 ILE A C 1
ATOM 583 O O . ILE A 1 72 ? 10.977 -6.848 -12.295 1.00 95.12 72 ILE A O 1
ATOM 587 N N . MET A 1 73 ? 11.103 -6.032 -10.222 1.00 95.62 73 MET A N 1
ATOM 588 C CA . MET A 1 73 ? 12.394 -5.381 -10.404 1.00 95.62 73 MET A CA 1
ATOM 589 C C . MET A 1 73 ? 13.501 -6.389 -10.741 1.00 95.62 73 MET A C 1
ATOM 591 O O . MET A 1 73 ? 14.238 -6.180 -11.700 1.00 95.62 73 MET A O 1
ATOM 595 N N . ILE A 1 74 ? 13.575 -7.503 -10.006 1.00 96.06 74 ILE A N 1
ATOM 596 C CA . ILE A 1 74 ? 14.594 -8.545 -10.211 1.00 96.06 74 ILE A CA 1
ATOM 597 C C . ILE A 1 74 ? 14.399 -9.272 -11.551 1.00 96.06 74 ILE A C 1
ATOM 599 O O . ILE A 1 74 ? 15.377 -9.598 -12.217 1.00 96.06 74 ILE A O 1
ATOM 603 N N . ASN A 1 75 ? 13.150 -9.537 -11.951 1.00 93.25 75 ASN A N 1
ATOM 604 C CA . ASN A 1 75 ? 12.856 -10.369 -13.125 1.00 93.25 75 ASN A CA 1
ATOM 605 C C . ASN A 1 75 ? 12.644 -9.579 -14.425 1.00 93.25 75 ASN A C 1
ATOM 607 O O . ASN A 1 75 ? 12.725 -10.165 -15.503 1.00 93.25 75 ASN A O 1
ATOM 611 N N . ILE A 1 76 ? 12.325 -8.282 -14.349 1.00 89.31 76 ILE A N 1
ATOM 612 C CA . ILE A 1 76 ? 11.933 -7.480 -15.519 1.00 89.31 76 ILE A CA 1
ATOM 613 C C . ILE A 1 76 ? 12.891 -6.315 -15.752 1.00 89.31 76 ILE A C 1
ATOM 615 O O . ILE A 1 76 ? 13.404 -6.170 -16.861 1.00 89.31 76 ILE A O 1
ATOM 619 N N . SER A 1 77 ? 13.120 -5.461 -14.750 1.00 92.62 77 SER A N 1
ATOM 620 C CA . SER A 1 77 ? 14.040 -4.328 -14.888 1.00 92.62 77 SER A CA 1
ATOM 621 C C . SER A 1 77 ? 14.381 -3.671 -13.558 1.00 92.62 77 SER A C 1
ATOM 623 O O . SER A 1 77 ? 13.485 -3.325 -12.784 1.00 92.62 77 SER A O 1
ATOM 625 N N . TRP A 1 78 ? 15.665 -3.359 -13.355 1.00 94.25 78 TRP A N 1
ATOM 626 C CA . TRP A 1 78 ? 16.119 -2.604 -12.188 1.00 94.25 78 TRP A CA 1
ATOM 627 C C . TRP A 1 78 ? 15.473 -1.223 -12.069 1.00 94.25 78 TRP A C 1
ATOM 629 O O . TRP A 1 78 ? 15.320 -0.756 -10.949 1.00 94.25 78 TRP A O 1
ATOM 639 N N . TYR A 1 79 ? 15.006 -0.597 -13.160 1.00 93.69 79 TYR A N 1
ATOM 640 C CA . TYR A 1 79 ? 14.318 0.705 -13.112 1.00 93.69 79 TYR A CA 1
ATOM 641 C C . TYR A 1 79 ? 12.993 0.677 -12.333 1.00 93.69 79 TYR A C 1
ATOM 643 O O . TYR A 1 79 ? 12.522 1.725 -11.896 1.00 93.69 79 TYR A O 1
ATOM 651 N N . CYS A 1 80 ? 12.429 -0.507 -12.073 1.00 94.69 80 CYS A N 1
ATOM 652 C CA . CYS A 1 80 ? 11.276 -0.697 -11.189 1.00 94.69 80 CYS A CA 1
ATOM 653 C C . CYS A 1 80 ? 11.581 -0.471 -9.698 1.00 94.69 80 CYS A C 1
ATOM 655 O O . CYS A 1 80 ? 10.719 -0.739 -8.866 1.00 94.69 80 CYS A O 1
ATOM 657 N N . PHE A 1 81 ? 12.764 0.039 -9.340 1.00 96.44 81 PHE A N 1
ATOM 658 C CA . PHE A 1 81 ? 13.089 0.435 -7.970 1.00 96.44 81 PHE A CA 1
ATOM 659 C C . PHE A 1 81 ? 12.363 1.713 -7.511 1.00 96.44 81 PHE A C 1
ATOM 661 O O . PHE A 1 81 ? 12.161 1.890 -6.313 1.00 96.44 81 PHE A O 1
ATOM 668 N N . LEU A 1 82 ? 11.964 2.611 -8.425 1.00 97.56 82 LEU A N 1
ATOM 669 C CA . LEU A 1 82 ? 11.391 3.925 -8.077 1.00 97.56 82 LEU A CA 1
ATOM 670 C C . LEU A 1 82 ? 10.202 3.859 -7.097 1.00 97.56 82 LEU A C 1
ATOM 672 O O . LEU A 1 82 ? 10.193 4.641 -6.147 1.00 97.56 82 LEU A O 1
ATOM 676 N N . PRO A 1 83 ? 9.216 2.950 -7.240 1.00 97.44 83 PRO A N 1
ATOM 677 C CA . PRO A 1 83 ? 8.083 2.887 -6.320 1.00 97.44 83 PRO A CA 1
ATOM 678 C C . PRO A 1 83 ? 8.503 2.444 -4.914 1.00 97.44 83 PRO A C 1
ATOM 680 O O . PRO A 1 83 ? 7.810 2.743 -3.950 1.00 97.44 83 PRO A O 1
ATOM 683 N N . LEU A 1 84 ? 9.657 1.781 -4.757 1.00 98.12 84 LEU A N 1
ATOM 684 C CA . LEU A 1 84 ? 10.166 1.377 -3.442 1.00 98.12 84 LEU A CA 1
ATOM 685 C C . LEU A 1 84 ? 10.495 2.587 -2.558 1.00 98.12 84 LEU A C 1
ATOM 687 O O . LEU A 1 84 ? 10.492 2.463 -1.336 1.00 98.12 84 LEU A O 1
ATOM 691 N N . LEU A 1 85 ? 10.704 3.771 -3.143 1.00 97.75 85 LEU A N 1
ATOM 692 C CA . LEU A 1 85 ? 10.940 5.012 -2.401 1.00 97.75 85 LEU A CA 1
ATOM 693 C C . LEU A 1 85 ? 9.764 5.391 -1.484 1.00 97.75 85 LEU A C 1
ATOM 695 O O . LEU A 1 85 ? 9.964 6.095 -0.494 1.00 97.75 85 LEU A O 1
ATOM 699 N N . THR A 1 86 ? 8.546 4.905 -1.753 1.00 98.38 86 THR A N 1
ATOM 700 C CA . THR A 1 86 ? 7.375 5.192 -0.910 1.00 98.38 86 THR A CA 1
ATOM 701 C C . THR A 1 86 ? 7.314 4.342 0.363 1.00 98.38 86 THR A C 1
ATOM 703 O O . THR A 1 86 ? 6.448 4.589 1.204 1.00 98.38 86 THR A O 1
ATOM 706 N N . ILE A 1 87 ? 8.226 3.378 0.562 1.00 98.50 87 ILE A N 1
ATOM 707 C CA . ILE A 1 87 ? 8.177 2.434 1.693 1.00 98.50 87 ILE A CA 1
ATOM 708 C C . ILE A 1 87 ? 8.245 3.126 3.056 1.00 98.50 87 ILE A C 1
ATOM 710 O O . ILE A 1 87 ? 7.530 2.747 3.982 1.00 98.50 87 ILE A O 1
ATOM 714 N N . PHE A 1 88 ? 9.028 4.201 3.172 1.00 98.00 88 PHE A N 1
ATOM 715 C CA . PHE A 1 88 ? 9.095 4.990 4.403 1.00 98.00 88 PHE A CA 1
ATOM 716 C C . PHE A 1 88 ? 7.761 5.664 4.722 1.00 98.00 88 PHE A C 1
ATOM 718 O O . PHE A 1 88 ? 7.411 5.818 5.891 1.00 98.00 88 PHE A O 1
ATOM 725 N N . TYR A 1 89 ? 6.998 6.049 3.695 1.00 98.56 89 TYR A N 1
ATOM 726 C CA . TYR A 1 89 ? 5.666 6.595 3.899 1.00 98.56 89 TYR A CA 1
ATOM 727 C C . TYR A 1 89 ? 4.682 5.497 4.317 1.00 98.56 89 TYR A C 1
ATOM 729 O O . TYR A 1 89 ? 3.943 5.702 5.273 1.00 98.56 89 TYR A O 1
ATOM 737 N N . ALA A 1 90 ? 4.746 4.303 3.713 1.00 98.62 90 ALA A N 1
ATOM 738 C CA . ALA A 1 90 ? 3.929 3.159 4.138 1.00 98.62 90 ALA A CA 1
ATOM 739 C C . ALA A 1 90 ? 4.178 2.779 5.602 1.00 98.62 90 ALA A C 1
ATOM 741 O O . ALA A 1 90 ? 3.223 2.555 6.345 1.00 98.62 90 ALA A O 1
ATOM 742 N N . TYR A 1 91 ? 5.442 2.780 6.032 1.00 98.69 91 TYR A N 1
ATOM 743 C CA . TYR A 1 91 ? 5.804 2.556 7.430 1.00 98.69 91 TYR A CA 1
ATOM 744 C C . TYR A 1 91 ? 5.139 3.567 8.367 1.00 98.69 91 TYR A C 1
ATOM 746 O O . TYR A 1 91 ? 4.523 3.178 9.358 1.00 98.69 91 TYR A O 1
ATOM 754 N N . ARG A 1 92 ? 5.196 4.862 8.025 1.00 98.69 92 ARG A N 1
ATOM 755 C CA . ARG A 1 92 ? 4.536 5.913 8.815 1.00 98.69 92 ARG A CA 1
ATOM 756 C C . ARG A 1 92 ? 3.031 5.685 8.924 1.00 98.69 92 ARG A C 1
ATOM 758 O O . ARG A 1 92 ? 2.499 5.805 10.018 1.00 98.69 92 ARG A O 1
ATOM 765 N N . LEU A 1 93 ? 2.360 5.296 7.840 1.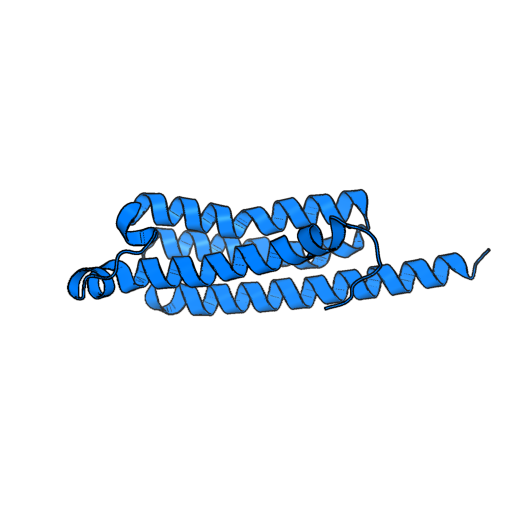00 98.75 93 LEU A N 1
ATOM 766 C CA . LEU A 1 93 ? 0.919 5.016 7.869 1.00 98.75 93 LEU A CA 1
ATOM 767 C C . LEU A 1 93 ? 0.566 3.795 8.729 1.00 98.75 93 LEU A C 1
ATOM 769 O O . LEU A 1 93 ? -0.458 3.794 9.409 1.00 98.75 93 LEU A O 1
ATOM 773 N N . CYS A 1 94 ? 1.419 2.770 8.746 1.00 98.75 94 CYS A N 1
ATOM 774 C CA . CYS A 1 94 ? 1.248 1.634 9.651 1.00 98.75 94 CYS A CA 1
ATOM 775 C C . CYS A 1 94 ? 1.365 2.070 11.122 1.00 98.75 94 CYS A C 1
ATOM 777 O O . CYS A 1 94 ? 0.552 1.661 11.949 1.00 98.75 94 CYS A O 1
ATOM 779 N N . GLU A 1 95 ? 2.324 2.940 11.447 1.00 98.62 95 GLU A N 1
ATOM 780 C CA . GLU A 1 95 ? 2.452 3.509 12.796 1.00 98.62 95 GLU A CA 1
ATOM 781 C C . GLU A 1 95 ? 1.267 4.426 13.155 1.00 98.62 95 GLU A C 1
ATOM 783 O O . GLU A 1 95 ? 0.760 4.343 14.270 1.00 98.62 95 GLU A O 1
ATOM 788 N N . GLU A 1 96 ? 0.748 5.226 12.216 1.00 98.62 96 GLU A N 1
ATOM 789 C CA . GLU A 1 96 ? -0.488 6.007 12.407 1.00 98.62 96 GLU A CA 1
ATOM 790 C C . GLU A 1 96 ? -1.683 5.098 12.736 1.00 98.62 96 GLU A C 1
ATOM 792 O O . GLU A 1 96 ? -2.425 5.369 13.680 1.00 98.62 96 GLU A O 1
ATOM 797 N N . PHE A 1 97 ? -1.845 3.976 12.022 1.00 98.62 97 PHE A N 1
ATOM 798 C CA . PHE A 1 97 ? -2.888 2.992 12.331 1.00 98.62 97 PHE A CA 1
ATOM 799 C C . PHE A 1 97 ? -2.721 2.449 13.754 1.00 98.62 97 PHE A C 1
ATOM 801 O O . PHE A 1 97 ? -3.674 2.412 14.535 1.00 98.62 97 PHE A O 1
ATOM 808 N N . LYS A 1 98 ? -1.504 2.026 14.102 1.00 98.38 98 LYS A N 1
ATOM 809 C CA . LYS A 1 98 ? -1.171 1.461 15.415 1.00 98.38 98 LYS A CA 1
ATOM 810 C C . LYS A 1 98 ? -1.461 2.432 16.562 1.00 98.38 98 LYS A C 1
ATOM 812 O O . LYS A 1 98 ? -1.935 1.993 17.608 1.00 98.38 98 LYS A O 1
ATOM 817 N N . ASN A 1 99 ? -1.218 3.724 16.345 1.00 98.12 99 ASN A N 1
ATOM 818 C CA . ASN A 1 99 ? -1.477 4.803 17.301 1.00 98.12 99 ASN A CA 1
ATOM 819 C C . ASN A 1 99 ? -2.932 5.303 17.287 1.00 98.12 99 ASN A C 1
ATOM 821 O O . ASN A 1 99 ? -3.250 6.271 17.971 1.00 98.12 99 ASN A O 1
ATOM 825 N N . ASP A 1 100 ? -3.821 4.632 16.548 1.00 97.19 100 ASP A N 1
ATOM 826 C CA . ASP A 1 100 ? -5.242 4.968 16.423 1.00 97.19 100 ASP A CA 1
ATOM 827 C C . ASP A 1 100 ? -5.548 6.309 15.730 1.00 97.19 100 ASP A C 1
ATOM 829 O O . ASP A 1 100 ? -6.610 6.907 15.910 1.00 97.19 100 ASP A O 1
ATOM 833 N N . GLU A 1 101 ? -4.651 6.782 14.868 1.00 98.12 101 GLU A N 1
ATOM 834 C CA . GLU A 1 101 ? -4.810 8.032 14.118 1.00 98.12 101 GLU A CA 1
ATOM 835 C C . GLU A 1 101 ? -5.642 7.836 12.832 1.00 98.12 101 GLU A C 1
ATOM 837 O O . GLU A 1 101 ? -5.283 8.260 11.733 1.00 98.12 101 GLU A O 1
ATOM 842 N N . LEU A 1 102 ? -6.802 7.182 12.951 1.00 97.75 102 LEU A N 1
ATOM 843 C CA . LEU A 1 102 ? -7.552 6.648 11.805 1.00 97.75 102 LEU A CA 1
ATOM 844 C C . LEU A 1 102 ? -8.313 7.701 10.981 1.00 97.75 102 LEU A C 1
ATOM 846 O O . LEU A 1 102 ? -8.698 7.430 9.845 1.00 97.75 102 LEU A O 1
ATOM 850 N N . ILE A 1 103 ? -8.531 8.911 11.509 1.00 98.00 103 ILE A N 1
ATOM 851 C CA . ILE A 1 103 ? -9.409 9.923 10.885 1.00 98.00 103 ILE A CA 1
ATOM 852 C C . ILE A 1 103 ? -8.949 10.282 9.464 1.00 98.00 103 ILE A C 1
ATOM 854 O O . ILE A 1 103 ? -9.751 10.292 8.529 1.00 98.00 103 ILE A O 1
ATOM 858 N N . LYS A 1 104 ? -7.653 10.575 9.295 1.00 98.31 104 LYS A N 1
ATOM 859 C CA . LYS A 1 104 ? -7.056 10.973 8.005 1.00 98.31 104 LYS A CA 1
ATOM 860 C C . LYS A 1 104 ? -6.339 9.825 7.294 1.00 98.31 104 LYS A C 1
ATOM 862 O O . LYS A 1 104 ? -5.882 10.014 6.165 1.00 98.31 104 LYS A O 1
ATOM 867 N N . LEU A 1 105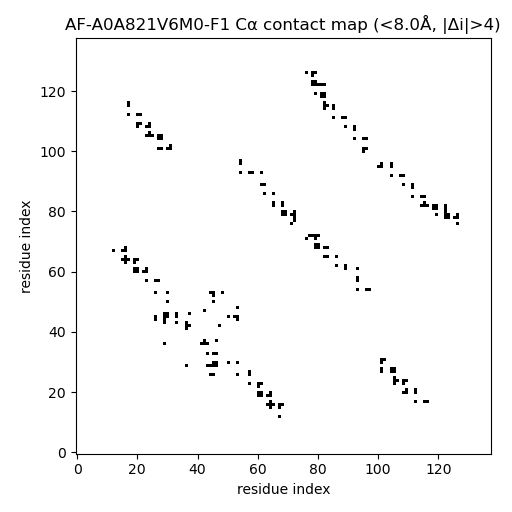 ? -6.248 8.659 7.931 1.00 98.50 105 LEU A N 1
ATOM 868 C CA . LEU A 1 105 ? -5.474 7.526 7.441 1.00 98.50 105 LEU A CA 1
ATOM 869 C C . LEU A 1 105 ? -5.915 7.042 6.045 1.00 98.50 105 LEU A C 1
ATOM 871 O O . LEU A 1 105 ? -5.031 6.873 5.202 1.00 98.50 105 LEU A O 1
ATOM 875 N N . PRO A 1 106 ? -7.219 6.918 5.713 1.00 98.56 106 PRO A N 1
ATOM 876 C CA . PRO A 1 106 ? -7.636 6.519 4.365 1.00 98.56 106 PRO A CA 1
ATOM 877 C C . PRO A 1 106 ? -7.160 7.498 3.285 1.00 98.56 106 PRO A C 1
ATOM 879 O O . PRO A 1 106 ? -6.631 7.085 2.257 1.00 98.56 106 PRO A O 1
ATOM 882 N N . ASN A 1 107 ? -7.252 8.806 3.549 1.00 98.56 107 ASN A N 1
ATOM 883 C CA . ASN A 1 107 ? -6.824 9.848 2.608 1.00 98.56 107 ASN A CA 1
ATOM 884 C C . ASN A 1 107 ? -5.306 9.822 2.380 1.00 98.56 107 ASN A C 1
ATOM 886 O O . ASN A 1 107 ? -4.837 9.974 1.255 1.00 98.56 107 ASN A O 1
ATOM 890 N N . ARG A 1 108 ? -4.526 9.608 3.445 1.00 98.62 108 ARG A N 1
ATOM 891 C CA . ARG A 1 108 ? -3.066 9.471 3.353 1.00 98.62 108 ARG A CA 1
ATOM 892 C C . ARG A 1 108 ? -2.650 8.169 2.664 1.00 98.62 108 ARG A C 1
ATOM 894 O O . AR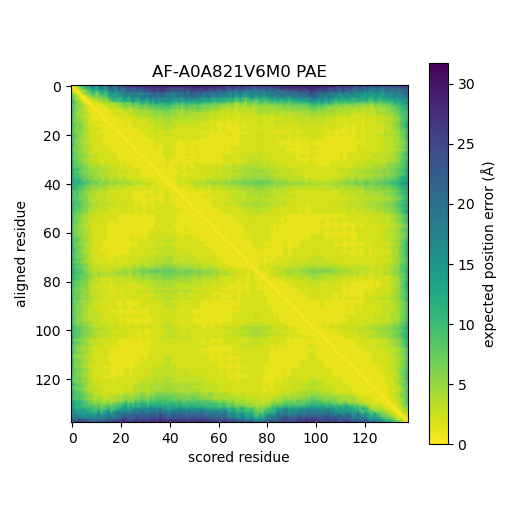G A 1 108 ? -1.710 8.167 1.875 1.00 98.62 108 ARG A O 1
ATOM 901 N N . THR A 1 109 ? -3.398 7.091 2.885 1.00 98.69 109 THR A N 1
ATOM 902 C CA . THR A 1 109 ? -3.226 5.819 2.165 1.00 98.69 109 THR A CA 1
ATOM 903 C C . THR A 1 109 ? -3.521 5.996 0.673 1.00 98.69 109 THR A C 1
ATOM 905 O O . THR A 1 109 ? -2.768 5.508 -0.165 1.00 98.69 109 THR A O 1
ATOM 908 N N . ALA A 1 110 ? -4.548 6.775 0.318 1.00 98.69 110 ALA A N 1
ATOM 909 C CA . ALA A 1 110 ? -4.854 7.121 -1.069 1.00 98.69 110 ALA A CA 1
ATOM 910 C C . ALA A 1 110 ? -3.751 7.967 -1.721 1.00 98.69 110 ALA A C 1
ATOM 912 O O . ALA A 1 110 ? -3.383 7.712 -2.868 1.00 98.69 110 ALA A O 1
ATOM 913 N N . LEU A 1 111 ? -3.169 8.919 -0.982 1.00 98.69 111 LEU A N 1
ATOM 914 C CA . LEU A 1 111 ? -1.993 9.662 -1.438 1.00 98.69 111 LEU A CA 1
ATOM 915 C C . LEU A 1 111 ? -0.805 8.725 -1.692 1.00 98.69 111 LEU A C 1
ATOM 917 O O . LEU A 1 111 ? -0.143 8.850 -2.721 1.00 98.69 111 LEU A O 1
ATOM 921 N N . LEU A 1 112 ? -0.552 7.762 -0.799 1.00 98.62 112 LEU A N 1
ATOM 922 C CA . LEU A 1 112 ? 0.483 6.754 -1.020 1.00 98.62 112 LEU A CA 1
ATOM 923 C C . LEU A 1 112 ? 0.200 5.923 -2.276 1.00 98.62 112 LEU A C 1
ATOM 925 O O . LEU A 1 112 ? 1.110 5.733 -3.077 1.00 98.62 112 LEU A O 1
ATOM 929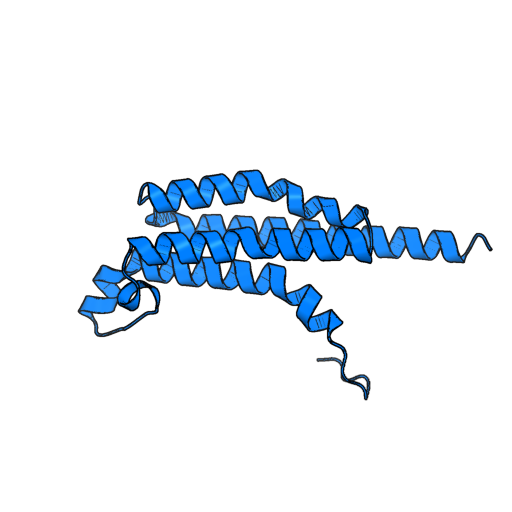 N N . ASN A 1 113 ? -1.039 5.467 -2.479 1.00 98.56 113 ASN A N 1
ATOM 930 C CA . ASN A 1 113 ? -1.427 4.709 -3.669 1.00 98.56 113 ASN A CA 1
ATOM 931 C C . ASN A 1 113 ? -1.189 5.511 -4.960 1.00 98.56 113 ASN A C 1
ATOM 933 O O . ASN A 1 113 ? -0.649 4.980 -5.929 1.00 98.56 113 ASN A O 1
ATOM 937 N N . PHE A 1 114 ? -1.524 6.805 -4.952 1.00 98.56 114 PHE A N 1
ATOM 938 C CA . PHE A 1 114 ? -1.245 7.711 -6.065 1.00 98.56 114 PHE A CA 1
ATOM 939 C C . PHE A 1 114 ? 0.260 7.845 -6.336 1.00 98.56 114 PHE A C 1
ATOM 941 O O . PHE A 1 114 ? 0.691 7.664 -7.474 1.00 98.56 114 PHE A O 1
ATOM 948 N N . LEU A 1 115 ? 1.066 8.118 -5.304 1.00 98.56 115 LEU A N 1
ATOM 949 C CA . LEU A 1 115 ? 2.522 8.253 -5.436 1.00 98.56 115 LEU A CA 1
ATOM 950 C C . LEU A 1 115 ? 3.169 6.956 -5.933 1.00 98.56 115 LEU A C 1
ATOM 952 O O . LEU A 1 115 ? 3.991 6.996 -6.849 1.00 98.56 115 LEU A O 1
ATOM 956 N N . LEU A 1 116 ? 2.767 5.812 -5.369 1.00 98.50 116 LEU A N 1
ATOM 957 C CA . LEU A 1 116 ? 3.229 4.496 -5.801 1.00 98.50 116 LEU A CA 1
ATOM 958 C C . LEU A 1 116 ? 2.895 4.282 -7.282 1.00 98.50 116 LEU A C 1
ATOM 960 O O . LEU A 1 116 ? 3.781 3.942 -8.059 1.00 98.50 116 LEU A O 1
ATOM 964 N N . GLY A 1 117 ? 1.643 4.518 -7.685 1.00 97.94 117 GLY A N 1
ATOM 965 C CA . GLY A 1 117 ? 1.195 4.339 -9.066 1.00 97.94 117 GLY A CA 1
ATOM 966 C C . GLY A 1 117 ? 1.900 5.251 -10.056 1.00 97.94 117 GLY A C 1
ATOM 967 O O . GLY A 1 117 ? 2.328 4.790 -11.112 1.00 97.94 117 GLY A O 1
ATOM 968 N N . PHE A 1 118 ? 2.096 6.519 -9.698 1.00 98.44 118 PHE A N 1
ATOM 969 C CA . PHE A 1 118 ? 2.835 7.466 -10.523 1.00 98.44 118 PHE A CA 1
ATOM 970 C C . PHE A 1 118 ? 4.280 7.003 -10.762 1.00 98.44 118 PHE A C 1
ATOM 972 O O . PHE A 1 118 ? 4.716 6.888 -11.909 1.00 98.44 118 PHE A O 1
ATOM 979 N N . LEU A 1 119 ? 5.008 6.662 -9.692 1.00 98.38 119 LEU A N 1
ATOM 980 C CA . LEU A 1 119 ? 6.385 6.163 -9.788 1.00 98.38 119 LEU A CA 1
ATOM 981 C C . LEU A 1 119 ? 6.460 4.819 -10.521 1.00 98.38 119 LEU A C 1
ATOM 983 O O . LEU A 1 119 ? 7.422 4.553 -11.245 1.00 98.38 119 LEU A O 1
ATOM 987 N N . TYR A 1 120 ? 5.442 3.975 -10.367 1.00 97.38 120 TYR A N 1
ATOM 988 C CA . TYR A 1 120 ? 5.374 2.671 -11.014 1.00 97.38 120 TYR A CA 1
ATOM 989 C C . TYR A 1 120 ? 5.182 2.788 -12.524 1.00 97.38 120 TYR A C 1
ATOM 991 O O . TYR A 1 120 ? 5.929 2.171 -13.284 1.00 97.38 120 TYR A O 1
ATOM 999 N N . ILE A 1 121 ? 4.272 3.653 -12.975 1.00 96.81 121 ILE A N 1
ATOM 1000 C CA . ILE A 1 121 ? 4.105 3.956 -14.400 1.00 96.81 121 ILE A CA 1
ATOM 1001 C C . ILE A 1 121 ? 5.395 4.552 -14.968 1.00 96.81 121 ILE A C 1
ATOM 1003 O O . ILE A 1 121 ? 5.856 4.108 -16.019 1.00 96.81 121 ILE A O 1
ATOM 1007 N N . LEU A 1 122 ? 6.020 5.501 -14.261 1.00 97.44 122 LEU A N 1
ATOM 1008 C CA . LEU A 1 122 ? 7.282 6.101 -14.696 1.00 97.44 122 LEU A CA 1
ATOM 1009 C C . LEU A 1 122 ? 8.385 5.044 -14.867 1.00 97.44 122 LEU A C 1
ATOM 1011 O O . LEU A 1 122 ? 9.087 5.046 -15.877 1.00 97.44 122 LEU A O 1
ATOM 1015 N N . SER A 1 123 ? 8.484 4.095 -13.934 1.00 96.50 123 SER A N 1
ATOM 1016 C CA . SER A 1 123 ? 9.426 2.969 -14.017 1.00 96.50 123 SER A CA 1
ATOM 1017 C C . SER A 1 123 ? 9.220 2.128 -15.272 1.00 96.50 123 SER A C 1
ATOM 1019 O O . S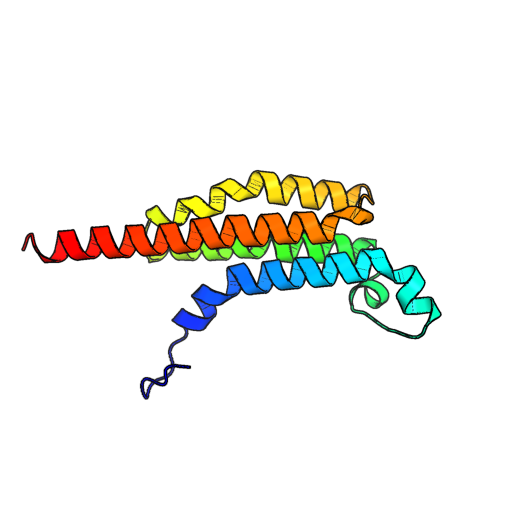ER A 1 123 ? 10.180 1.768 -15.956 1.00 96.50 123 SER A O 1
ATOM 1021 N N . ILE A 1 124 ? 7.961 1.816 -15.588 1.00 94.25 124 ILE A N 1
ATOM 1022 C CA . ILE A 1 124 ? 7.595 1.024 -16.763 1.00 94.25 124 ILE A CA 1
ATOM 1023 C C . ILE A 1 124 ? 7.912 1.802 -18.045 1.00 94.25 124 ILE A C 1
ATOM 1025 O O . ILE A 1 124 ? 8.440 1.221 -18.993 1.00 94.25 124 ILE A O 1
ATOM 1029 N N . VAL A 1 125 ? 7.639 3.108 -18.089 1.00 95.88 125 VAL A N 1
ATOM 1030 C CA . VAL A 1 125 ? 7.979 3.962 -19.239 1.00 95.88 125 VAL A CA 1
ATOM 1031 C C . VAL A 1 125 ? 9.491 3.985 -19.466 1.00 95.88 125 VAL A C 1
ATOM 1033 O O . VAL A 1 125 ? 9.928 3.686 -20.574 1.00 95.88 125 VAL A O 1
ATOM 1036 N N . ILE A 1 126 ? 10.288 4.241 -18.423 1.00 95.62 126 ILE A N 1
ATOM 1037 C CA . ILE A 1 126 ? 11.760 4.236 -18.503 1.00 95.62 126 ILE A CA 1
ATOM 1038 C C . ILE A 1 126 ? 12.267 2.878 -18.998 1.00 95.62 126 ILE A C 1
ATOM 1040 O O . ILE A 1 126 ? 13.059 2.819 -19.937 1.00 95.62 126 ILE A O 1
ATOM 1044 N N . THR A 1 127 ? 11.758 1.786 -18.421 1.00 94.06 127 THR A N 1
ATOM 1045 C CA . THR A 1 127 ? 12.113 0.417 -18.822 1.00 94.06 127 THR A CA 1
ATOM 1046 C C . THR A 1 127 ? 11.875 0.185 -20.315 1.00 94.06 127 THR A C 1
ATOM 1048 O O . THR A 1 127 ? 12.732 -0.365 -21.005 1.00 94.06 127 THR A O 1
ATOM 1051 N N . ASN A 1 128 ? 10.720 0.613 -20.832 1.00 91.81 128 ASN A N 1
ATOM 1052 C CA . ASN A 1 128 ? 10.374 0.437 -22.241 1.00 91.81 128 ASN A CA 1
ATOM 1053 C C . ASN A 1 128 ? 11.223 1.310 -23.174 1.00 91.81 128 ASN A C 1
ATOM 1055 O O . ASN A 1 128 ? 11.591 0.847 -24.252 1.00 91.81 128 ASN A O 1
ATOM 1059 N N . THR A 1 129 ? 11.546 2.543 -22.779 1.00 92.50 129 THR A N 1
ATOM 1060 C CA . THR A 1 129 ? 12.403 3.437 -23.572 1.00 92.50 129 THR A CA 1
ATOM 1061 C C . THR A 1 129 ? 13.817 2.875 -23.698 1.00 92.50 129 THR A C 1
ATOM 1063 O O . THR A 1 129 ? 14.299 2.699 -24.814 1.00 92.50 129 THR A O 1
ATOM 1066 N N . VAL A 1 130 ? 14.438 2.483 -22.580 1.00 90.25 130 VAL A N 1
ATOM 1067 C CA . VAL A 1 130 ? 15.802 1.923 -22.575 1.00 90.25 130 VAL A CA 1
ATOM 1068 C C . VAL A 1 130 ? 15.872 0.625 -23.382 1.00 90.25 130 VAL A C 1
ATOM 1070 O O . VAL A 1 130 ? 16.806 0.414 -24.155 1.00 90.25 130 VAL A O 1
ATOM 1073 N N . ARG A 1 131 ? 14.861 -0.244 -23.260 1.00 87.06 131 ARG A N 1
ATOM 1074 C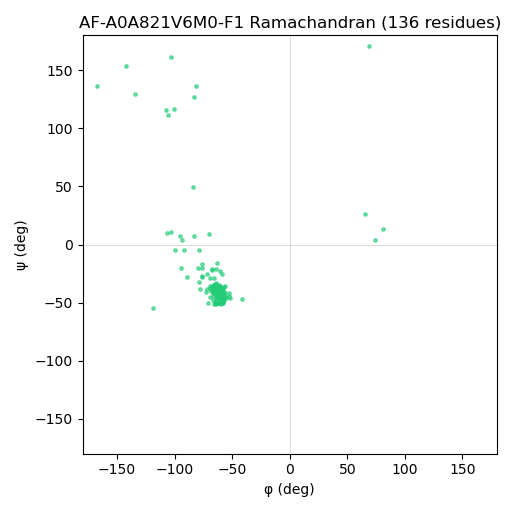 CA . ARG A 1 131 ? 14.824 -1.505 -24.011 1.00 87.06 131 ARG A CA 1
ATOM 1075 C C . ARG A 1 131 ? 14.703 -1.287 -25.520 1.00 87.06 131 ARG A C 1
ATOM 1077 O O . ARG A 1 131 ? 15.299 -2.047 -26.277 1.00 87.06 131 ARG A O 1
ATOM 1084 N N . LYS A 1 132 ? 13.956 -0.267 -25.961 1.00 83.50 132 LYS A N 1
ATOM 1085 C CA . LYS A 1 132 ? 13.878 0.096 -27.384 1.00 83.50 132 LYS A CA 1
ATOM 1086 C C . LYS A 1 132 ? 15.228 0.569 -27.908 1.00 83.50 132 LYS A C 1
ATOM 1088 O O . LYS A 1 132 ? 15.656 0.079 -28.941 1.00 83.50 132 LYS A O 1
ATOM 1093 N N . GLU A 1 133 ? 15.916 1.459 -27.194 1.00 78.81 133 GLU A N 1
ATOM 1094 C CA . GLU A 1 133 ? 17.238 1.955 -27.611 1.00 78.81 133 GLU A CA 1
ATOM 1095 C C . GLU A 1 133 ? 18.259 0.819 -27.774 1.00 78.81 133 GLU A C 1
ATOM 1097 O O . GLU A 1 133 ? 18.996 0.791 -28.755 1.00 78.81 133 GLU A O 1
ATOM 1102 N N . GLN A 1 134 ? 18.241 -0.178 -26.884 1.00 75.62 134 GLN A N 1
ATOM 1103 C CA . GLN A 1 134 ? 19.111 -1.355 -26.988 1.00 75.62 134 GLN A CA 1
ATOM 1104 C C . GLN A 1 134 ? 18.815 -2.243 -28.208 1.00 75.62 134 GLN A C 1
ATOM 1106 O O . GLN A 1 134 ? 19.727 -2.894 -28.709 1.00 75.62 134 GLN A O 1
ATOM 1111 N N . GLN A 1 135 ? 17.573 -2.276 -28.702 1.00 69.88 135 GLN A N 1
ATOM 1112 C CA . GLN A 1 135 ? 17.202 -3.047 -29.898 1.00 69.88 135 GLN A CA 1
ATOM 1113 C C . GLN A 1 135 ? 17.640 -2.391 -31.214 1.00 69.88 135 GLN A C 1
ATOM 1115 O O . GLN A 1 135 ? 17.716 -3.090 -32.214 1.00 69.88 135 GLN A O 1
ATOM 1120 N N . PHE A 1 136 ? 17.915 -1.082 -31.231 1.00 65.00 136 PHE A N 1
ATOM 1121 C CA . PHE A 1 136 ? 18.394 -0.359 -32.422 1.00 65.00 136 PHE A CA 1
ATOM 1122 C C . PHE A 1 136 ? 19.928 -0.287 -32.521 1.00 65.00 136 PHE A C 1
ATOM 1124 O O . PHE A 1 136 ? 20.453 0.244 -33.497 1.00 65.00 136 PHE A O 1
ATOM 1131 N N . LEU A 1 137 ? 20.647 -0.783 -31.509 1.00 63.06 137 LEU A N 1
ATOM 1132 C CA . LEU A 1 137 ? 22.114 -0.784 -31.444 1.00 63.06 137 LEU A CA 1
ATOM 1133 C C . LEU A 1 137 ? 22.750 -2.104 -31.933 1.00 63.06 137 LEU A C 1
ATOM 1135 O O . LEU A 1 137 ? 23.967 -2.258 -31.832 1.00 63.06 137 LEU A O 1
ATOM 1139 N N . PHE A 1 138 ? 21.949 -3.021 -32.487 1.00 48.78 138 PHE A N 1
ATOM 1140 C CA . PHE A 1 138 ? 22.349 -4.275 -33.141 1.00 48.78 138 PHE A CA 1
ATOM 1141 C C . PHE A 1 138 ? 21.512 -4.494 -34.406 1.00 48.78 138 PHE A C 1
ATOM 1143 O O . PHE A 1 138 ? 21.977 -5.257 -35.280 1.00 48.78 138 PHE A O 1
#

InterPro domains:
  IPR000537 UbiA prenyltransferase [PF01040] (2-93)
  IPR026046 UbiA prenyltransferase domain containing protein 1 [PTHR13929] (7-127)
  IPR026046 UbiA prenyltransferase domain containing protein 1 [cd13962] (2-123)

Nearest PDB structures (foldseek):
  8djm-assembly1_B  TM=9.288E-01  e=1.991E-06  Cricetulus griseus
  4od4-assembly1_A  TM=7.919E-01  e=2.408E-01  Aeropyrum pernix K1

Foldseek 3Di:
DDDPPDDDCVVVLLCLLLVLLVVLLVLLVCLLCVVVCVVVPHDDPCVVCDLVVSLVSSLCSLCVSVVSLVVCCVPQHVLSCQLVVCVVVSVVLSVCSVVVVSPCSSVSSVVNSVSSVVSNVVSVVVSVVVVVVVVVVD

pLDDT: mean 94.18, std 9.5, range [41.88, 98.88]

Mean predicted aligned error: 4.24 Å

Secondary structure (DSSP, 8-state):
----SS--SHHHHHHHHHHHHHHHHHHHHHHHHHHHHHHTT---HHHHHHHHHHHHHHHHHHHHHHHHHHHHHHHT-GGGGGGGGGHHHHHHHHHHHHTT-TTTHHHHHHHHHHHHHHHHHHHHHHHHHHHHHHHT--

Radius of gyration: 18.01 Å; Cα contacts (8 Å, |Δi|>4): 130; chains: 1; bounding box: 49×27×50 Å

Sequence (138 aa):
MAQAGHYSIYPILYALPLTLNTEAILHSNNTRDMKHDLSVGILTLSILLGKRYSYYLYCLLMYSPYIIILYIMINISWYCFLPLLTIFYAYRLCEEFKNDELIKLPNRTALLNFLLGFLYILSIVITNTVRKEQQFLF